Protein AF-X1NB25-F1 (afdb_monomer_lite)

Organism: NCBI:txid412755

InterPro domains:
  IPR001036 Acriflavin resistance protein [PF00873] (2-44)
  IPR001036 Acriflavin resistance protein [PTHR32063] (1-48)

Sequence (57 aa):
LIPMALAIGAGNEFRAPLARSVIGGLLLSTFLTLVFIPVVYTILEQRRERKRGQATF

pLDDT: mean 82.68, std 14.83, range [54.59, 98.12]

Secondary structure (DSSP, 8-state):
-HHHHTT-STT-TTHHHHHHHHHHHHHHHHHHHHHHHHHHHHHHHHHHHHHHTTS--

Foldseek 3Di:
DVCLLVVPDPPSPVVNVVVVVVVVVVVVVVVCCVVVVVVVVVVVVVVVVVVVVVVPD

Structure (mmCIF, N/CA/C/O backbone):
data_AF-X1NB25-F1
#
_entry.id   AF-X1NB25-F1
#
loop_
_atom_site.group_PDB
_atom_site.id
_atom_site.type_symbol
_atom_site.label_atom_id
_atom_site.label_alt_id
_atom_site.label_comp_id
_atom_site.label_asym_id
_atom_site.label_entity_id
_atom_site.label_seq_id
_atom_site.pdbx_PDB_ins_code
_atom_site.Cartn_x
_atom_site.Cartn_y
_atom_site.Cartn_z
_atom_site.occupancy
_atom_site.B_iso_or_equiv
_atom_site.auth_seq_id
_atom_site.auth_comp_id
_atom_site.auth_asym_id
_atom_site.auth_atom_id
_atom_site.pdbx_PDB_model_num
ATOM 1 N N . LEU A 1 1 ? 12.916 5.843 -13.348 1.00 59.47 1 LEU A N 1
ATOM 2 C CA . LEU A 1 1 ? 12.291 4.528 -13.650 1.00 59.47 1 LEU A CA 1
ATOM 3 C C . LEU A 1 1 ? 11.670 4.477 -15.043 1.00 59.47 1 LEU A C 1
ATOM 5 O O . LEU A 1 1 ? 11.908 3.502 -15.736 1.00 59.47 1 LEU A O 1
ATOM 9 N N . ILE A 1 2 ? 10.948 5.518 -15.472 1.00 61.41 2 ILE A N 1
ATOM 10 C CA . ILE A 1 2 ? 10.270 5.588 -16.781 1.00 61.41 2 ILE A CA 1
ATOM 11 C C . ILE A 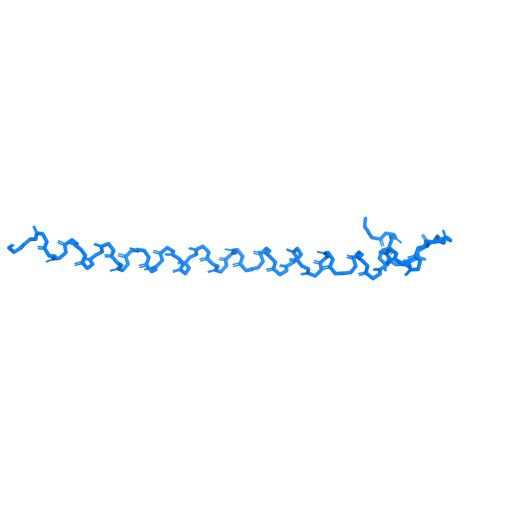1 2 ? 11.176 5.217 -17.983 1.00 61.41 2 ILE A C 1
ATOM 13 O O . ILE A 1 2 ? 10.809 4.298 -18.709 1.00 61.41 2 ILE A O 1
ATOM 17 N N . PRO A 1 3 ? 12.387 5.788 -18.167 1.00 66.69 3 PRO A N 1
ATOM 18 C CA . PRO A 1 3 ? 13.256 5.397 -19.289 1.00 66.69 3 PRO A CA 1
ATOM 19 C C . PRO A 1 3 ? 13.806 3.959 -19.192 1.00 66.69 3 PRO A C 1
ATOM 21 O O . PRO A 1 3 ? 14.006 3.313 -20.217 1.00 66.69 3 PRO A O 1
ATOM 24 N N . MET A 1 4 ? 13.984 3.413 -17.978 1.00 61.38 4 MET A N 1
ATOM 25 C CA . MET A 1 4 ? 14.402 2.013 -17.784 1.00 61.38 4 MET A CA 1
ATOM 26 C C . MET A 1 4 ? 13.257 1.018 -18.024 1.00 61.38 4 MET A C 1
ATOM 28 O O . MET A 1 4 ? 13.488 -0.053 -18.574 1.00 61.38 4 MET A O 1
ATOM 32 N N . ALA A 1 5 ? 12.020 1.369 -17.655 1.00 59.47 5 ALA A N 1
ATOM 33 C CA . ALA A 1 5 ? 10.835 0.543 -17.899 1.00 59.47 5 ALA A CA 1
ATOM 34 C C . ALA A 1 5 ? 10.498 0.434 -19.398 1.00 59.47 5 ALA A C 1
ATOM 36 O O . ALA A 1 5 ? 10.006 -0.605 -19.842 1.00 59.47 5 ALA A O 1
ATOM 37 N N . LEU A 1 6 ? 10.814 1.487 -20.161 1.00 64.31 6 LEU A N 1
ATOM 38 C CA . LEU A 1 6 ? 10.691 1.559 -21.620 1.00 64.31 6 LEU A CA 1
ATOM 39 C C . LEU A 1 6 ? 11.908 0.975 -22.369 1.00 64.31 6 LEU A C 1
ATOM 41 O O . LEU A 1 6 ? 11.914 0.986 -23.594 1.00 64.31 6 LEU A O 1
ATOM 45 N N . ALA A 1 7 ? 12.920 0.459 -21.655 1.00 61.09 7 ALA A N 1
ATOM 46 C CA . ALA A 1 7 ? 14.141 -0.136 -22.215 1.00 61.09 7 ALA A CA 1
ATOM 47 C C . ALA A 1 7 ? 14.910 0.769 -23.204 1.00 61.09 7 ALA A C 1
ATOM 49 O O . ALA A 1 7 ? 15.551 0.287 -24.135 1.00 61.09 7 ALA A O 1
ATOM 50 N N . ILE A 1 8 ? 14.881 2.089 -22.999 1.00 63.91 8 ILE A N 1
ATOM 51 C CA . ILE A 1 8 ? 15.580 3.043 -23.867 1.00 63.91 8 ILE A CA 1
ATOM 52 C C . ILE A 1 8 ? 17.026 3.171 -23.357 1.00 63.91 8 ILE A C 1
ATOM 54 O O . ILE A 1 8 ? 17.270 3.784 -22.318 1.00 63.91 8 ILE A O 1
ATOM 58 N N . GLY A 1 9 ? 17.974 2.532 -24.050 1.00 64.38 9 GLY A N 1
ATOM 59 C CA . GLY A 1 9 ? 19.416 2.546 -23.746 1.00 64.38 9 GLY A CA 1
ATOM 60 C C . GLY A 1 9 ? 20.039 1.143 -23.647 1.00 64.38 9 GLY A C 1
ATOM 61 O O . GLY A 1 9 ? 19.466 0.253 -23.017 1.00 64.38 9 GLY A O 1
ATOM 62 N N . ALA A 1 10 ? 21.207 0.943 -24.273 1.00 59.19 10 ALA A N 1
ATOM 63 C CA . ALA A 1 10 ? 21.922 -0.339 -24.331 1.00 59.19 10 ALA A CA 1
ATOM 64 C C . ALA A 1 10 ? 22.282 -0.875 -22.926 1.00 59.19 10 ALA A C 1
ATOM 66 O O . ALA A 1 10 ? 22.751 -0.119 -22.077 1.00 59.19 10 ALA A O 1
ATOM 67 N N . GLY A 1 11 ? 22.050 -2.172 -22.674 1.00 66.56 11 GLY A N 1
ATOM 68 C CA . GLY A 1 11 ? 22.315 -2.835 -21.383 1.00 66.56 11 GLY A CA 1
ATOM 69 C C . GLY A 1 11 ? 21.151 -2.846 -20.373 1.00 66.56 11 GLY A C 1
ATOM 70 O O . GLY A 1 11 ? 21.335 -3.240 -19.222 1.00 66.56 11 GLY A O 1
ATOM 71 N N . ASN A 1 12 ? 19.940 -2.428 -20.773 1.00 63.31 12 ASN A N 1
ATOM 72 C CA . ASN A 1 12 ? 18.749 -2.385 -19.904 1.00 63.31 12 ASN A CA 1
ATOM 73 C C . ASN A 1 12 ? 17.857 -3.641 -19.935 1.00 63.31 12 ASN A C 1
ATOM 75 O O . ASN A 1 12 ? 16.805 -3.655 -19.293 1.00 63.31 12 ASN A O 1
ATOM 79 N N . GLU A 1 13 ? 18.264 -4.706 -20.620 1.00 70.25 13 GLU A N 1
ATOM 80 C CA . GLU A 1 13 ? 17.474 -5.938 -20.775 1.00 70.25 13 GLU A CA 1
ATOM 81 C C . GLU A 1 13 ? 17.089 -6.605 -19.440 1.00 70.25 13 GLU A C 1
ATOM 83 O O . GLU A 1 13 ? 15.952 -7.043 -19.276 1.00 70.25 13 GLU A O 1
ATOM 88 N N . PHE A 1 14 ? 17.965 -6.556 -18.430 1.00 74.12 14 PHE A N 1
ATOM 89 C CA . PHE A 1 14 ? 17.661 -7.042 -17.074 1.00 74.12 14 PHE A CA 1
ATOM 90 C C . PHE A 1 14 ? 16.975 -6.002 -16.175 1.00 74.12 14 PHE A C 1
ATOM 92 O O . PHE A 1 14 ? 16.263 -6.349 -15.233 1.00 74.12 14 PHE A O 1
ATOM 99 N N . ARG A 1 15 ? 17.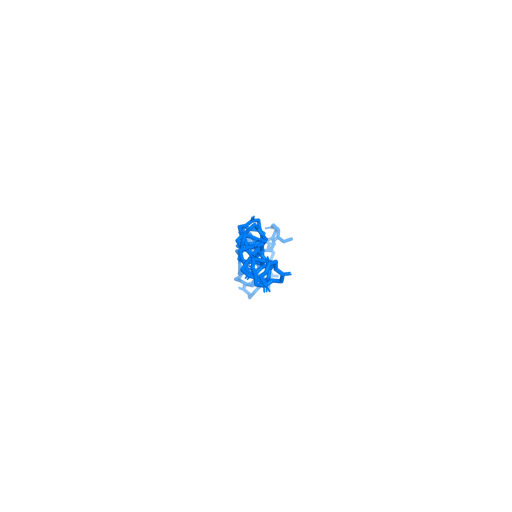161 -4.706 -16.450 1.00 75.00 15 ARG A N 1
ATOM 100 C CA . ARG A 1 15 ? 16.624 -3.610 -15.623 1.00 75.00 15 ARG A CA 1
ATOM 101 C C . ARG A 1 15 ? 15.158 -3.311 -15.929 1.00 75.00 15 ARG A C 1
ATOM 103 O O . ARG A 1 15 ? 14.421 -2.909 -15.029 1.00 75.00 15 ARG A O 1
ATOM 110 N N . ALA A 1 16 ? 14.721 -3.548 -17.164 1.00 79.12 16 ALA A N 1
ATOM 111 C CA . ALA A 1 16 ? 13.334 -3.379 -17.584 1.00 79.12 16 ALA A CA 1
ATOM 112 C C . ALA A 1 16 ? 12.331 -4.263 -16.802 1.00 79.12 16 ALA A C 1
ATOM 114 O O . ALA A 1 16 ? 11.358 -3.707 -16.282 1.00 79.12 16 ALA A O 1
ATOM 115 N N . PRO A 1 17 ? 12.528 -5.592 -16.642 1.00 83.50 17 PRO A N 1
ATOM 116 C CA . PRO A 1 17 ? 11.620 -6.419 -15.840 1.00 83.50 17 PRO A CA 1
ATOM 117 C C . PRO A 1 17 ? 11.650 -6.053 -14.349 1.00 83.50 17 PRO A C 1
ATOM 119 O O . PRO A 1 17 ? 10.591 -5.966 -13.733 1.00 83.50 17 PRO A O 1
ATOM 122 N N . LEU A 1 18 ? 12.824 -5.737 -13.784 1.00 88.06 18 LEU A N 1
ATOM 123 C CA . LEU A 1 18 ? 12.942 -5.266 -12.397 1.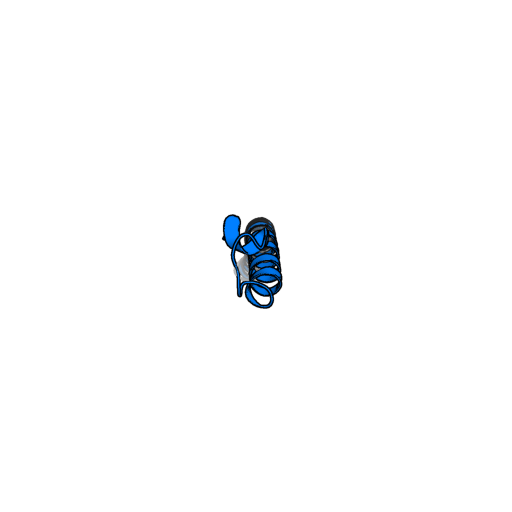00 88.06 18 LEU A CA 1
ATOM 124 C C . LEU A 1 18 ? 12.140 -3.978 -12.162 1.00 88.06 18 LEU A C 1
ATOM 126 O O . LEU A 1 18 ? 11.390 -3.880 -11.192 1.00 88.06 18 LEU A O 1
ATOM 130 N N . ALA A 1 19 ? 12.249 -3.004 -13.071 1.00 87.12 19 ALA A N 1
ATOM 131 C CA . ALA A 1 19 ? 11.510 -1.750 -12.976 1.00 87.12 19 ALA A CA 1
ATOM 132 C C . ALA A 1 19 ? 9.988 -1.969 -13.024 1.00 87.12 19 ALA A C 1
ATOM 134 O O . ALA A 1 19 ? 9.264 -1.334 -12.258 1.00 87.12 19 ALA A O 1
ATOM 135 N N . ARG A 1 20 ? 9.494 -2.884 -13.871 1.00 87.94 20 ARG A N 1
ATOM 136 C CA . ARG A 1 20 ? 8.060 -3.222 -13.931 1.00 87.94 20 ARG A CA 1
ATOM 137 C C . ARG A 1 20 ? 7.566 -3.862 -12.633 1.00 87.94 20 ARG A C 1
ATOM 139 O O . ARG A 1 20 ? 6.530 -3.438 -12.127 1.00 87.94 20 ARG A O 1
ATOM 146 N N . SER A 1 21 ? 8.315 -4.810 -12.066 1.00 92.50 21 SER A N 1
ATOM 147 C CA . SER A 1 21 ? 7.961 -5.450 -10.790 1.00 92.50 21 SER A CA 1
ATOM 148 C C . SER A 1 21 ? 7.879 -4.444 -9.643 1.00 92.50 21 SER A C 1
ATOM 150 O O . SER A 1 21 ? 6.934 -4.479 -8.859 1.00 92.50 21 SER A O 1
ATOM 152 N N . VAL A 1 22 ? 8.826 -3.503 -9.568 1.00 93.00 22 VAL A N 1
ATOM 153 C CA . VAL A 1 22 ? 8.826 -2.452 -8.538 1.00 93.00 22 VAL A CA 1
ATOM 154 C C . VAL A 1 22 ? 7.633 -1.514 -8.702 1.00 93.00 22 VAL A C 1
ATOM 156 O O . VAL A 1 22 ? 6.952 -1.228 -7.722 1.00 93.00 22 VAL A O 1
ATOM 159 N N . ILE A 1 23 ? 7.339 -1.059 -9.925 1.00 91.88 23 ILE A N 1
ATOM 160 C CA . ILE A 1 23 ? 6.192 -0.173 -10.179 1.00 91.88 23 ILE A CA 1
ATOM 161 C C . ILE A 1 23 ? 4.882 -0.867 -9.784 1.00 91.88 23 ILE A C 1
ATOM 163 O O . ILE A 1 23 ? 4.079 -0.281 -9.061 1.00 91.88 23 ILE A O 1
ATOM 167 N N . GLY A 1 24 ? 4.690 -2.124 -10.194 1.00 94.75 24 GLY A N 1
ATOM 168 C CA . GLY A 1 24 ? 3.512 -2.904 -9.811 1.00 94.75 24 GLY A CA 1
ATOM 169 C C . GLY A 1 24 ? 3.402 -3.095 -8.296 1.00 94.75 24 GLY A C 1
ATOM 170 O O . GLY A 1 24 ? 2.340 -2.864 -7.722 1.00 94.75 24 GLY A O 1
ATOM 171 N N . GLY A 1 25 ? 4.511 -3.438 -7.635 1.00 95.62 25 GLY A N 1
ATOM 172 C CA . GLY A 1 25 ? 4.558 -3.622 -6.184 1.00 95.62 25 GLY A CA 1
ATOM 173 C C . GLY A 1 25 ? 4.255 -2.344 -5.402 1.00 95.62 25 GLY A C 1
ATOM 174 O O . GLY A 1 25 ? 3.515 -2.388 -4.424 1.00 95.62 25 GLY A O 1
ATOM 175 N N . LEU A 1 26 ? 4.765 -1.193 -5.843 1.00 96.31 26 LEU A N 1
ATOM 176 C CA . LEU A 1 26 ? 4.506 0.097 -5.196 1.00 96.31 26 LEU A CA 1
ATOM 177 C C . LEU A 1 26 ? 3.063 0.571 -5.394 1.00 96.31 26 LEU A C 1
ATOM 179 O O . LEU A 1 26 ? 2.454 1.078 -4.448 1.00 96.31 26 LEU A O 1
ATOM 183 N N . LEU A 1 27 ? 2.498 0.372 -6.590 1.00 96.75 27 LEU A N 1
ATOM 184 C CA . LEU A 1 27 ? 1.087 0.665 -6.850 1.00 96.75 27 LEU A CA 1
ATOM 185 C C . LEU A 1 27 ? 0.186 -0.201 -5.968 1.00 96.75 27 LEU A C 1
ATOM 187 O O . LEU A 1 27 ? -0.691 0.326 -5.281 1.00 96.75 27 LEU A O 1
ATOM 191 N N . LEU A 1 28 ? 0.452 -1.511 -5.924 1.00 97.62 28 LEU A N 1
ATOM 192 C CA . LEU A 1 28 ? -0.296 -2.431 -5.077 1.00 97.62 28 LEU A CA 1
ATOM 193 C C . LEU A 1 28 ? -0.129 -2.087 -3.595 1.00 97.62 28 LEU A C 1
ATOM 195 O O . LEU A 1 28 ? -1.122 -2.052 -2.889 1.00 97.62 28 LEU A O 1
ATOM 199 N N . SER A 1 29 ? 1.083 -1.779 -3.127 1.00 97.31 29 SER A N 1
ATOM 200 C CA . SER A 1 29 ? 1.352 -1.422 -1.726 1.00 97.31 29 SER A CA 1
ATOM 201 C C . SER A 1 29 ? 0.602 -0.163 -1.293 1.00 97.31 29 SER A C 1
ATOM 203 O O . SER A 1 29 ? 0.001 -0.129 -0.218 1.00 97.31 29 SER A O 1
ATOM 205 N N . THR A 1 30 ? 0.562 0.854 -2.157 1.00 96.81 30 THR A N 1
ATOM 206 C CA . THR A 1 30 ? -0.209 2.079 -1.907 1.00 96.81 30 THR A CA 1
ATOM 207 C C . THR A 1 30 ? -1.696 1.763 -1.775 1.00 96.81 30 THR A C 1
ATOM 209 O O . THR A 1 30 ? -2.328 2.147 -0.791 1.00 96.81 30 THR A O 1
ATOM 212 N N . PHE A 1 31 ? -2.246 1.012 -2.731 1.00 98.12 31 PHE A N 1
ATOM 213 C CA . PHE A 1 31 ? -3.658 0.639 -2.719 1.00 98.12 31 PHE A CA 1
ATOM 214 C C . PHE A 1 31 ? -4.005 -0.239 -1.511 1.00 98.12 31 PHE A C 1
ATOM 216 O O . PHE A 1 31 ? -4.991 0.001 -0.815 1.00 98.12 31 PHE A O 1
ATOM 223 N N . LEU A 1 32 ? -3.147 -1.217 -1.217 1.00 97.88 32 LEU A N 1
ATOM 224 C CA . LEU A 1 32 ? -3.294 -2.112 -0.083 1.00 97.88 32 LEU A CA 1
ATOM 225 C C . LEU A 1 32 ? -3.258 -1.322 1.220 1.00 97.88 32 LEU A C 1
ATOM 227 O O . LEU A 1 32 ? -4.103 -1.560 2.061 1.00 97.88 32 LEU A O 1
ATOM 231 N N . THR A 1 33 ? -2.365 -0.344 1.372 1.00 97.12 33 THR A N 1
ATOM 232 C CA . THR A 1 33 ? -2.282 0.498 2.577 1.00 97.12 33 THR A CA 1
ATOM 233 C C . THR A 1 33 ? -3.560 1.307 2.797 1.00 97.12 33 THR A C 1
ATOM 235 O O . THR A 1 33 ? -4.087 1.320 3.910 1.00 97.12 33 THR A O 1
ATOM 238 N N . LEU A 1 34 ? -4.097 1.927 1.740 1.00 96.81 34 LEU A N 1
ATOM 239 C CA . LEU A 1 34 ? -5.345 2.696 1.808 1.00 96.81 34 LEU A CA 1
ATOM 240 C C . LEU A 1 34 ? -6.536 1.851 2.286 1.00 96.81 34 LEU A C 1
ATOM 242 O O . LEU A 1 34 ? -7.401 2.369 2.986 1.00 96.81 34 LEU A O 1
ATOM 246 N N . VAL A 1 35 ? -6.570 0.558 1.948 1.00 97.31 35 VAL A N 1
ATOM 247 C CA . VAL A 1 35 ? -7.624 -0.382 2.379 1.00 97.31 35 VAL A CA 1
ATOM 248 C C . VAL A 1 35 ? -7.285 -1.070 3.707 1.00 97.31 35 VAL A C 1
ATOM 250 O O . VAL A 1 35 ? -8.159 -1.329 4.529 1.00 97.31 35 VAL A O 1
ATOM 253 N N . PHE A 1 36 ? -6.013 -1.355 3.956 1.00 97.62 36 PHE A N 1
ATOM 254 C CA . PHE A 1 36 ? -5.544 -2.100 5.119 1.00 97.62 36 PHE A CA 1
ATOM 255 C C . PHE A 1 36 ? -5.713 -1.297 6.407 1.00 97.62 36 PHE A C 1
ATOM 257 O O . PHE A 1 36 ? -6.216 -1.831 7.394 1.00 97.62 36 PHE A O 1
ATOM 264 N N . ILE A 1 37 ? -5.356 -0.007 6.393 1.00 97.25 37 ILE A N 1
ATOM 265 C CA . ILE A 1 37 ? -5.502 0.884 7.553 1.00 97.25 37 ILE A CA 1
ATOM 266 C C . ILE A 1 37 ? -6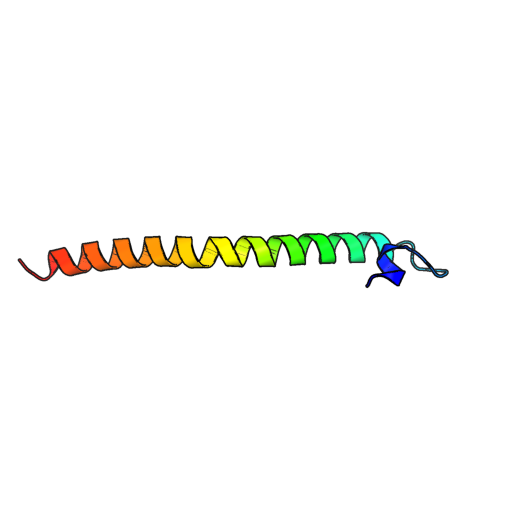.945 0.903 8.097 1.00 97.25 37 ILE A C 1
ATOM 268 O O . ILE A 1 37 ? -7.114 0.618 9.287 1.00 97.25 37 ILE A O 1
ATOM 272 N N . PRO A 1 38 ? -7.994 1.195 7.298 1.00 95.00 38 PRO A N 1
ATOM 273 C CA . PRO A 1 38 ? -9.360 1.241 7.814 1.00 95.00 38 PRO A CA 1
ATOM 274 C C . PRO A 1 38 ? -9.845 -0.127 8.299 1.00 95.00 38 PRO A C 1
ATOM 276 O O . PRO A 1 38 ? -10.469 -0.201 9.352 1.00 95.00 38 PRO A O 1
ATOM 279 N N . VAL A 1 39 ? -9.504 -1.218 7.602 1.00 97.00 39 VAL A N 1
ATOM 280 C CA . VAL A 1 39 ? -9.873 -2.581 8.023 1.00 97.00 39 VAL A CA 1
ATOM 281 C C . VAL A 1 39 ? -9.283 -2.913 9.391 1.00 97.00 39 VAL A C 1
ATOM 283 O O . VAL A 1 39 ? -9.995 -3.376 10.284 1.00 97.00 39 VAL A O 1
ATOM 286 N N . VAL A 1 40 ? -7.990 -2.644 9.584 1.00 97.38 40 VAL A N 1
ATOM 287 C CA . VAL A 1 40 ? -7.326 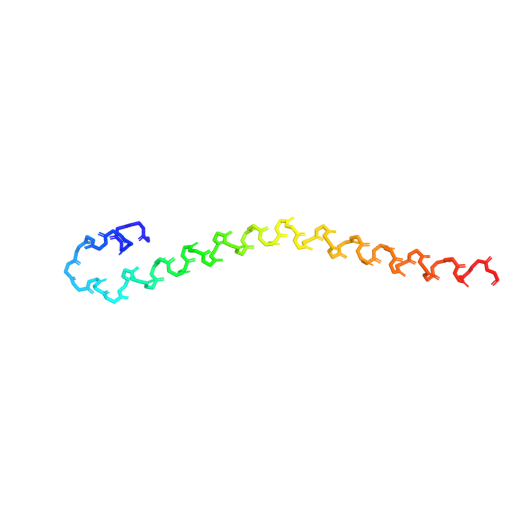-2.868 10.872 1.00 97.38 40 VAL A CA 1
ATOM 288 C C . VAL A 1 40 ? -7.957 -2.004 11.958 1.00 97.38 40 VAL A C 1
ATOM 290 O O . VAL A 1 40 ? -8.223 -2.511 13.047 1.00 97.38 40 VAL A O 1
ATOM 293 N N . TYR A 1 41 ? -8.256 -0.737 11.665 1.00 96.00 41 TYR A N 1
ATOM 294 C CA . TYR A 1 41 ? -8.919 0.152 12.615 1.00 96.00 41 TYR A CA 1
ATOM 295 C C . TYR A 1 41 ? -10.285 -0.392 13.049 1.00 96.00 41 TYR A C 1
ATOM 297 O O . TYR A 1 41 ? -10.545 -0.503 14.245 1.00 96.00 41 TYR A O 1
ATOM 305 N N . THR A 1 42 ? -11.126 -0.832 12.108 1.00 95.69 42 THR A N 1
ATOM 306 C CA . THR A 1 42 ? -12.431 -1.427 12.425 1.00 95.69 42 THR A CA 1
ATOM 307 C C . THR A 1 42 ? -12.295 -2.684 13.287 1.00 95.69 42 THR A C 1
ATOM 309 O O . THR A 1 42 ? -13.048 -2.856 14.244 1.00 95.69 42 THR A O 1
ATOM 312 N N . ILE A 1 43 ? -11.320 -3.553 13.001 1.00 95.88 43 ILE A N 1
ATOM 313 C CA . ILE A 1 43 ? -11.077 -4.766 13.798 1.00 95.88 43 ILE A CA 1
ATOM 314 C C . ILE A 1 43 ? -10.635 -4.408 15.223 1.00 95.88 43 ILE A C 1
ATOM 316 O O . ILE A 1 43 ? -11.097 -5.020 16.190 1.00 95.88 43 ILE A O 1
ATOM 320 N N . LEU A 1 44 ? -9.729 -3.438 15.368 1.00 96.00 44 LEU A N 1
ATOM 321 C CA . LEU A 1 44 ? -9.244 -2.989 16.672 1.00 96.00 44 LEU A CA 1
ATOM 322 C C . LEU A 1 44 ? -10.359 -2.334 17.490 1.00 96.00 44 LEU A C 1
ATOM 324 O O . LEU A 1 44 ? -10.497 -2.656 18.670 1.00 96.00 44 LEU A O 1
ATOM 328 N N . GLU A 1 45 ? -11.182 -1.495 16.864 1.00 94.12 45 GLU A N 1
ATOM 329 C CA . GLU A 1 45 ? -12.315 -0.837 17.514 1.00 94.12 45 GLU A CA 1
ATOM 330 C C . GLU A 1 45 ? -13.344 -1.866 18.001 1.00 94.12 45 GLU A C 1
ATOM 332 O O . GLU A 1 45 ? -13.696 -1.889 19.177 1.00 94.12 45 GLU A O 1
ATOM 337 N N . GLN A 1 46 ? -13.723 -2.832 17.157 1.00 92.00 46 GLN A N 1
ATOM 338 C CA . GLN A 1 46 ? -14.621 -3.920 17.561 1.00 92.00 46 GLN A CA 1
ATOM 339 C C . GLN A 1 46 ? -14.066 -4.744 18.732 1.00 92.00 46 GLN A C 1
ATOM 341 O O . GLN A 1 46 ? -14.811 -5.163 19.622 1.00 92.00 46 GLN A O 1
ATOM 346 N N . ARG A 1 47 ? -12.752 -5.001 18.754 1.00 92.19 47 ARG A N 1
ATOM 347 C CA . ARG A 1 47 ? -12.103 -5.705 19.871 1.00 92.19 47 ARG A CA 1
ATOM 348 C C . ARG A 1 47 ? -12.081 -4.863 21.143 1.00 92.19 47 ARG A C 1
ATOM 350 O O . ARG A 1 47 ? -12.210 -5.425 22.230 1.00 92.19 47 ARG A O 1
ATOM 357 N N . ARG A 1 48 ? -11.906 -3.547 21.023 1.00 90.50 48 ARG A N 1
ATOM 358 C CA . ARG A 1 48 ? -11.910 -2.608 22.148 1.00 90.50 48 ARG A CA 1
ATOM 359 C C . ARG A 1 48 ? -13.294 -2.517 22.785 1.00 90.50 48 ARG A C 1
ATOM 361 O O . ARG A 1 48 ? -13.391 -2.664 24.001 1.00 90.50 48 ARG A O 1
ATOM 368 N N . GLU A 1 49 ? -14.342 -2.388 21.979 1.00 88.75 49 GLU A N 1
ATOM 369 C CA . GLU A 1 49 ? -15.730 -2.337 22.452 1.00 88.75 49 GLU A CA 1
ATOM 370 C C . GLU A 1 49 ? -16.131 -3.617 23.198 1.00 88.75 49 GLU A C 1
ATOM 372 O O . GLU A 1 49 ? -16.682 -3.554 24.298 1.00 88.75 49 GLU A O 1
ATOM 377 N N . ARG A 1 50 ? -15.732 -4.795 22.695 1.00 84.19 50 ARG A N 1
ATOM 378 C CA . ARG A 1 50 ? -15.943 -6.073 23.404 1.00 84.19 50 ARG A CA 1
ATOM 379 C C . ARG A 1 50 ? -15.287 -6.114 24.787 1.00 84.19 50 ARG A C 1
ATOM 381 O O . ARG A 1 50 ? -15.861 -6.687 25.706 1.00 84.19 50 ARG A O 1
ATOM 388 N N . LYS A 1 51 ? -14.097 -5.525 24.944 1.00 81.44 51 LYS A N 1
ATOM 389 C CA . LYS A 1 51 ? -13.406 -5.456 26.244 1.00 81.44 51 LYS A CA 1
ATOM 390 C C . LYS A 1 51 ? -14.044 -4.435 27.186 1.00 81.44 51 LYS A C 1
ATOM 392 O O . LYS A 1 51 ? -14.043 -4.645 28.392 1.00 81.44 51 LYS A O 1
ATOM 397 N N . ARG A 1 52 ? -14.596 -3.341 26.653 1.00 79.50 52 ARG A N 1
ATOM 398 C CA . ARG A 1 52 ? -15.225 -2.279 27.449 1.00 79.50 52 ARG A CA 1
ATOM 399 C C . ARG A 1 52 ? -16.593 -2.696 27.989 1.00 79.50 52 ARG A C 1
ATOM 401 O O . ARG A 1 52 ? -16.869 -2.444 29.155 1.00 79.50 52 ARG A O 1
ATOM 408 N N . GLY A 1 53 ? -17.380 -3.431 27.201 1.00 68.00 53 GLY A N 1
ATOM 409 C CA . GLY A 1 53 ? -18.645 -4.027 27.651 1.00 68.00 53 GLY A CA 1
ATOM 410 C C . GLY A 1 53 ? -18.497 -5.073 28.767 1.00 68.00 53 GLY A C 1
ATOM 411 O O . GLY A 1 53 ? -19.474 -5.375 29.438 1.00 68.00 53 GLY A O 1
ATOM 412 N N . GLN A 1 54 ? -17.288 -5.598 29.002 1.00 63.38 54 GLN A N 1
ATOM 413 C CA . GLN A 1 54 ? -16.988 -6.516 30.111 1.00 63.38 54 GLN A CA 1
ATOM 414 C C . GLN A 1 54 ? -16.571 -5.801 31.406 1.00 63.38 54 GLN A C 1
ATOM 416 O O . GLN A 1 54 ? -16.567 -6.428 32.455 1.00 63.38 54 GLN A O 1
ATOM 421 N N . ALA A 1 55 ? -16.225 -4.510 31.354 1.00 61.16 55 ALA A N 1
ATOM 422 C CA . ALA A 1 55 ? -15.787 -3.736 32.520 1.00 61.16 55 ALA A CA 1
ATOM 423 C C . ALA A 1 55 ? -16.921 -2.919 33.174 1.00 61.16 55 ALA A C 1
ATOM 4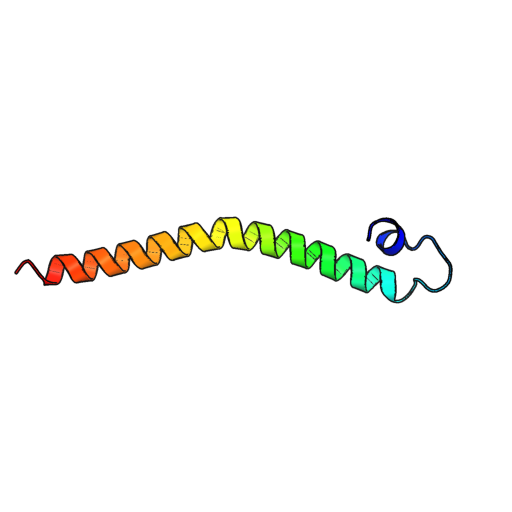25 O O . ALA A 1 55 ? -16.664 -2.112 34.063 1.00 61.16 55 ALA A O 1
ATOM 426 N N . THR A 1 56 ? -18.163 -3.064 32.700 1.00 58.84 56 THR A N 1
ATOM 427 C CA . THR A 1 56 ? -19.353 -2.343 33.204 1.00 58.84 56 THR A CA 1
ATOM 428 C C . THR A 1 56 ? -20.405 -3.293 33.802 1.00 58.84 56 THR A C 1
ATOM 430 O O . THR A 1 56 ? -21.550 -2.898 33.987 1.00 58.84 56 THR A O 1
ATOM 433 N N . PHE A 1 57 ? -20.019 -4.525 34.146 1.00 54.59 57 PHE A N 1
ATOM 434 C CA . PHE A 1 57 ? -20.836 -5.449 34.938 1.00 54.59 57 PHE A CA 1
ATOM 435 C C . PHE A 1 57 ? -20.091 -5.878 36.197 1.00 54.59 57 PHE A C 1
ATOM 437 O O . PHE A 1 57 ? -18.864 -6.106 36.091 1.00 54.59 57 PHE A O 1
#

Radius of gyration: 21.86 Å; chains: 1; bounding box: 43×13×59 Å